Protein AF-A0A3C0Y4D3-F1 (afdb_monomer)

Sequence (134 aa):
PGVSTQKVLEEIEELTNPKIRAGKKALSQDQVQLKQTVLAVLDLVRDESSKDAAVRLVFEPKTSKVGQSELINTLLAHTSLESSSSINLTMVGLDGKPTQKSLRQMLVEWIAFRQTTVQRRSQHRLDKVLDRIH

pLDDT: mean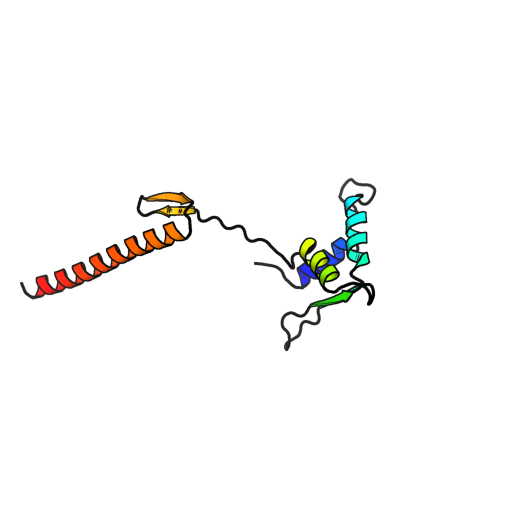 94.49, std 5.42, range [52.16, 98.44]

Mean predicted aligned error: 5.97 Å

Solvent-accessible surface area (backbone atoms only — not comparable to full-atom values): 8168 Å² total; per-residue (Å²): 141,90,76,51,73,67,55,48,51,52,48,49,46,45,44,71,59,64,74,60,52,90,96,51,96,54,68,52,70,66,56,54,51,51,22,50,58,49,54,65,33,42,65,47,78,46,80,68,50,42,95,93,36,82,77,37,78,48,76,40,55,51,45,95,80,55,50,70,68,58,42,49,52,54,46,41,75,74,35,68,84,47,79,88,78,92,83,78,57,64,44,68,48,99,85,72,46,78,40,79,49,54,73,68,56,52,52,55,52,50,49,53,53,48,53,54,51,51,50,53,54,52,47,56,54,49,51,60,51,51,69,69,73,106

Secondary structure (DSSP, 8-state):
----HHHHHHHHHHHHSPPPPTT-SS--HHHHHHHHHHHHHEEEEEE---SS-SS-EEEEESSTTS-HHHHHHHHHHHSTTS-------EEE-TTS-EEE--HHHHHHHHHHHHHHHHHHHHHHHHHHHHHHH-

Foldseek 3Di:
DDDDPVQLVVLLCCLLPPDDDPPDPDDDPVSVVSNCLLLQFWDDKDFPADPVHNGDIDTDTNDPPRDPVSNVVSSCVRGVPDDDDDDFQFDQAVVRDTDGDDPVRVVVRVVVVVVVVVVVVVVVVVVVVVVVVD

Radius of gyration: 28.01 Å; Cα contacts (8 Å, |Δi|>4): 112; chains: 1; bounding box: 67×40×65 Å

Nearest PDB structures (foldseek):
  5eix-assembly2_J  TM=8.311E-01  e=2.767E-06  Klebsiella pneumoniae
  6bq9-assembly1_A-2  TM=7.849E-01  e=2.767E-06  Pseudomonas putida KT2440
  1zvu-assembly1_A-2  TM=8.564E-01  e=9.507E-06  Escherichia coli
  6waa-assembly1_B  TM=8.136E-01  e=6.870E-06  Klebsiella pneumoniae 342
  2xkk-assembly1_A  TM=8.142E-01  e=8.909E-06  Acinetobacter baumannii

Structure (mmCIF, N/CA/C/O backbone):
data_AF-A0A3C0Y4D3-F1
#
_entry.id   AF-A0A3C0Y4D3-F1
#
loop_
_atom_site.group_PDB
_atom_site.id
_atom_site.type_symbol
_atom_site.label_atom_id
_atom_site.label_alt_id
_atom_site.label_comp_id
_atom_site.label_asym_id
_atom_site.label_entity_id
_atom_site.label_seq_id
_atom_site.pdbx_PDB_ins_code
_atom_site.Cartn_x
_atom_site.Cartn_y
_atom_site.Cartn_z
_atom_site.occupancy
_atom_site.B_iso_or_equiv
_atom_site.auth_seq_id
_atom_site.auth_comp_id
_atom_site.auth_asym_id
_atom_site.auth_atom_id
_atom_site.pdbx_PDB_model_num
ATOM 1 N N . PRO A 1 1 ? 5.389 2.681 1.361 1.00 52.16 1 PRO A N 1
ATOM 2 C CA . PRO A 1 1 ? 5.020 1.647 2.358 1.00 52.16 1 PRO A CA 1
ATOM 3 C C . PRO A 1 1 ? 5.570 2.037 3.740 1.00 52.16 1 PRO A C 1
ATOM 5 O O . PRO A 1 1 ? 6.780 2.064 3.925 1.00 52.16 1 PRO A O 1
ATOM 8 N N . GLY A 1 2 ? 4.690 2.478 4.642 1.00 71.62 2 GLY A N 1
ATOM 9 C CA . GLY A 1 2 ? 5.057 3.244 5.843 1.00 71.62 2 GLY A CA 1
ATOM 10 C C . GLY A 1 2 ? 4.110 2.979 7.007 1.00 71.62 2 GLY A C 1
ATOM 11 O O . GLY A 1 2 ? 3.495 3.903 7.532 1.00 71.62 2 GLY A O 1
ATOM 12 N N . VAL A 1 3 ? 3.943 1.706 7.349 1.00 87.50 3 VAL A N 1
ATOM 13 C CA . VAL A 1 3 ? 3.128 1.264 8.482 1.00 87.50 3 VAL A CA 1
ATOM 14 C C . VAL A 1 3 ? 4.068 0.664 9.518 1.00 87.50 3 VAL A C 1
ATOM 16 O O . VAL A 1 3 ? 4.864 -0.212 9.189 1.00 87.50 3 VAL A O 1
ATOM 19 N N . SER A 1 4 ? 4.019 1.183 10.743 1.00 92.31 4 SER A N 1
ATOM 20 C CA . SER A 1 4 ? 4.767 0.676 11.895 1.00 92.31 4 SER A CA 1
ATOM 21 C C . SER A 1 4 ? 3.848 -0.137 12.807 1.00 92.31 4 SER A C 1
ATOM 23 O O . SER A 1 4 ? 2.628 0.018 12.749 1.00 92.31 4 SER A O 1
ATOM 25 N N . THR A 1 5 ? 4.423 -0.966 13.685 1.00 92.62 5 THR A N 1
ATOM 26 C CA . THR A 1 5 ? 3.646 -1.661 14.727 1.00 92.62 5 THR A CA 1
ATOM 27 C C . THR A 1 5 ? 2.890 -0.664 15.595 1.00 92.62 5 THR A C 1
ATOM 29 O O . THR A 1 5 ? 1.690 -0.816 15.791 1.00 92.62 5 THR A O 1
ATOM 32 N N . GLN A 1 6 ? 3.563 0.415 16.002 1.00 93.56 6 GLN A N 1
ATOM 33 C CA . GLN A 1 6 ? 2.966 1.513 16.756 1.00 93.56 6 GLN A CA 1
ATOM 34 C C . GLN A 1 6 ? 1.721 2.087 16.068 1.00 93.56 6 GLN A C 1
ATOM 36 O O . GLN A 1 6 ? 0.693 2.239 16.715 1.00 93.56 6 GLN A O 1
ATOM 41 N N . LYS A 1 7 ? 1.780 2.345 14.757 1.00 94.75 7 LYS A N 1
ATOM 42 C CA . LYS A 1 7 ? 0.635 2.884 14.017 1.00 94.75 7 LYS A CA 1
ATOM 43 C C . LYS A 1 7 ? -0.566 1.934 14.050 1.00 94.75 7 LYS A C 1
ATOM 45 O O . LYS A 1 7 ? -1.686 2.381 14.252 1.00 94.75 7 LYS A O 1
ATOM 50 N N . VAL A 1 8 ? -0.337 0.633 13.873 1.00 95.44 8 VAL A N 1
ATOM 51 C CA . VAL A 1 8 ? -1.415 -0.370 13.932 1.00 95.44 8 VAL A CA 1
ATOM 52 C C . VAL A 1 8 ? -2.030 -0.432 15.334 1.00 95.44 8 VAL A C 1
ATOM 54 O O . VAL A 1 8 ? -3.247 -0.540 15.462 1.00 95.44 8 VAL A O 1
ATOM 57 N N . LEU A 1 9 ? -1.214 -0.336 16.390 1.00 95.38 9 LEU A N 1
ATOM 58 C CA . LEU A 1 9 ? -1.706 -0.292 17.772 1.00 95.38 9 LEU A CA 1
ATOM 59 C C . LEU A 1 9 ? -2.551 0.959 18.039 1.00 95.38 9 LEU A C 1
ATOM 61 O O . LEU A 1 9 ? -3.628 0.839 18.616 1.00 95.38 9 LEU A O 1
ATOM 65 N N . GLU A 1 10 ? -2.091 2.129 17.588 1.00 95.19 10 GLU A N 1
ATOM 66 C CA . GLU A 1 10 ? -2.824 3.397 17.695 1.00 95.19 10 GLU A CA 1
ATOM 67 C C . GLU A 1 10 ? -4.169 3.323 16.954 1.00 95.19 10 GLU A C 1
ATOM 69 O O . GLU A 1 10 ? -5.200 3.692 17.508 1.00 95.19 10 GLU A O 1
ATOM 74 N N . GLU A 1 11 ? -4.193 2.768 15.738 1.00 95.69 11 GLU A N 1
ATOM 75 C CA . GLU A 1 11 ? -5.430 2.559 14.972 1.00 95.69 11 GLU A CA 1
ATOM 76 C C . GLU A 1 11 ? -6.414 1.649 15.725 1.00 95.69 11 GLU A C 1
ATOM 78 O O . GLU A 1 11 ? -7.602 1.955 15.819 1.00 95.69 11 GLU A O 1
ATOM 83 N N . ILE A 1 12 ? -5.939 0.551 16.320 1.00 95.94 12 ILE A N 1
ATOM 84 C CA . ILE A 1 12 ? -6.789 -0.347 17.117 1.00 95.94 12 ILE A CA 1
ATOM 85 C C . ILE A 1 12 ? -7.298 0.340 18.387 1.00 95.94 12 ILE A C 1
ATOM 87 O O . ILE A 1 12 ? -8.463 0.159 18.757 1.00 95.94 12 ILE A O 1
ATOM 91 N N . GLU A 1 13 ? -6.473 1.151 19.047 1.00 94.81 13 GLU A N 1
ATOM 92 C CA . GLU A 1 13 ? -6.901 1.954 20.193 1.00 94.81 13 GLU A CA 1
ATOM 93 C C . GLU A 1 13 ? -8.005 2.941 19.790 1.00 94.81 13 GLU A C 1
ATOM 95 O O . GLU A 1 13 ? -9.033 3.028 20.460 1.00 94.81 13 GLU A O 1
ATOM 100 N N . GLU A 1 14 ? -7.861 3.627 18.656 1.00 95.12 14 GLU A N 1
ATOM 101 C CA . GLU A 1 14 ? -8.882 4.545 18.144 1.00 95.12 14 GLU A CA 1
ATOM 102 C C . GLU A 1 14 ? -10.190 3.836 17.765 1.00 95.12 14 GLU A C 1
ATOM 104 O O . GLU A 1 14 ? -11.275 4.384 17.979 1.00 95.12 14 GLU A O 1
ATOM 109 N N . LEU A 1 15 ? -10.113 2.613 17.234 1.00 95.50 15 LEU A N 1
ATOM 110 C CA . LEU A 1 15 ? -11.286 1.805 16.886 1.00 95.50 15 LEU A CA 1
ATOM 111 C C . LEU A 1 15 ? -12.022 1.283 18.128 1.00 95.50 15 LEU A C 1
ATOM 113 O O . LEU A 1 15 ? -13.254 1.281 18.172 1.00 95.50 15 LEU A O 1
ATOM 117 N N . THR A 1 16 ? -11.285 0.843 19.148 1.00 94.88 16 THR A N 1
ATOM 118 C CA . THR A 1 16 ? -11.852 0.272 20.383 1.00 94.88 16 THR A CA 1
ATOM 119 C C . THR A 1 16 ? -12.287 1.351 21.383 1.00 94.88 16 THR A C 1
ATOM 121 O O . THR A 1 16 ? -13.279 1.179 22.108 1.00 94.88 16 THR A O 1
ATOM 124 N N . ASN A 1 17 ? -11.615 2.503 21.376 1.00 94.94 17 ASN A N 1
ATOM 125 C CA . ASN A 1 17 ? -11.890 3.665 22.215 1.00 94.94 17 ASN A CA 1
ATOM 126 C C . ASN A 1 17 ? -12.006 4.969 21.390 1.00 94.94 17 ASN A C 1
ATOM 128 O O . ASN A 1 17 ? -11.190 5.887 21.531 1.00 94.94 17 ASN A O 1
ATOM 132 N N . PRO A 1 18 ? -13.039 5.094 20.534 1.00 94.62 18 PRO A N 1
ATOM 133 C CA . PRO A 1 18 ? -13.196 6.251 19.666 1.00 94.62 18 PRO A CA 1
ATOM 134 C C . PRO A 1 18 ? -13.498 7.515 20.471 1.00 94.62 18 PRO A C 1
ATOM 136 O O . PRO A 1 18 ? -14.314 7.518 21.395 1.00 94.62 18 PRO A O 1
ATOM 139 N N . LYS A 1 19 ? -12.879 8.628 20.070 1.00 92.56 19 LYS A N 1
ATOM 140 C CA . LYS A 1 19 ? -13.120 9.953 20.657 1.00 92.56 19 LYS A CA 1
ATOM 141 C C . LYS A 1 19 ? -14.288 10.654 19.962 1.00 92.56 19 LYS A C 1
ATOM 143 O O . LYS A 1 19 ? -14.516 10.493 18.758 1.00 92.56 19 LYS A O 1
ATOM 148 N N . ILE A 1 20 ? -15.022 11.475 20.715 1.00 91.88 20 ILE A N 1
ATOM 149 C CA . ILE A 1 20 ? -16.069 12.338 20.155 1.00 91.88 20 ILE A CA 1
ATOM 150 C C . ILE A 1 20 ? -15.403 13.364 19.233 1.00 91.88 20 ILE A C 1
ATOM 152 O O . ILE A 1 20 ? -14.492 14.084 19.641 1.00 91.88 20 ILE A O 1
ATOM 156 N N . ARG A 1 21 ? -15.854 13.426 17.976 1.00 88.94 21 ARG A N 1
ATOM 157 C CA . ARG A 1 21 ? -15.332 14.386 16.994 1.00 88.94 21 ARG A CA 1
ATOM 158 C C . ARG A 1 21 ? -15.630 15.824 17.429 1.00 88.94 21 ARG A C 1
ATOM 160 O O . ARG A 1 21 ? -16.679 16.096 18.016 1.00 88.94 21 ARG A O 1
ATOM 167 N N . ALA A 1 22 ? -14.734 16.750 17.088 1.00 87.62 22 ALA A N 1
ATOM 168 C CA . ALA A 1 22 ? -14.887 18.167 17.410 1.00 87.62 22 ALA A CA 1
ATOM 169 C C . ALA A 1 22 ? -16.264 18.704 16.966 1.00 87.62 22 ALA A C 1
ATOM 171 O O . ALA A 1 22 ? -16.705 18.472 15.839 1.00 87.62 22 ALA A O 1
ATOM 172 N N . GLY A 1 23 ? -16.961 19.395 17.872 1.00 88.44 23 GLY A N 1
ATOM 173 C CA . GLY A 1 23 ? -18.289 19.966 17.616 1.00 88.44 23 GLY A CA 1
ATOM 174 C C . GLY A 1 23 ? -19.469 18.987 17.715 1.00 88.44 23 GLY A C 1
ATOM 175 O O . GLY A 1 23 ? -20.604 19.384 17.451 1.00 88.44 23 GLY A O 1
ATOM 176 N N . LYS A 1 24 ? -19.251 17.723 18.102 1.00 92.06 24 LYS A N 1
ATOM 177 C CA . LYS A 1 24 ? -20.326 16.754 18.385 1.00 92.06 24 LYS A CA 1
ATOM 178 C C . LYS A 1 24 ? -20.492 16.539 19.892 1.00 92.06 24 LYS A C 1
ATOM 180 O O . LYS A 1 24 ? -19.552 16.703 20.659 1.00 92.06 24 LYS A O 1
ATOM 185 N N . LYS A 1 25 ? -21.710 16.174 20.313 1.00 90.00 25 LYS A N 1
ATOM 186 C CA . LYS A 1 25 ? -22.046 15.869 21.720 1.00 90.00 25 LYS A CA 1
ATOM 187 C C . LYS A 1 25 ? -21.913 14.382 22.073 1.00 90.00 25 LYS A C 1
ATOM 189 O O . LYS A 1 25 ? -21.930 14.038 23.246 1.00 90.00 25 LYS A O 1
ATOM 194 N N . ALA A 1 26 ? -21.822 13.515 21.067 1.00 93.38 26 ALA A N 1
ATOM 195 C CA . ALA A 1 26 ? -21.755 12.065 21.213 1.00 93.38 26 ALA A CA 1
ATOM 196 C C . ALA A 1 26 ? -20.981 11.448 20.039 1.00 93.38 26 ALA A C 1
ATOM 198 O O . ALA A 1 26 ? -20.742 12.118 19.027 1.00 93.38 26 ALA A O 1
ATOM 199 N N . LEU A 1 27 ? -20.612 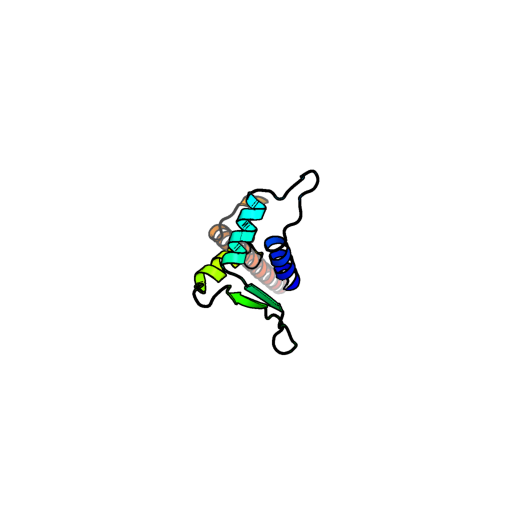10.174 20.180 1.00 92.62 27 LEU A N 1
ATOM 200 C CA . LEU A 1 27 ? -20.055 9.373 19.090 1.00 92.62 27 LEU A CA 1
ATOM 201 C C . LEU A 1 27 ? -21.054 9.273 17.936 1.00 92.62 27 LEU A C 1
ATOM 203 O O . LEU A 1 27 ? -22.265 9.205 18.162 1.00 92.62 27 LEU A O 1
ATOM 207 N N . SER A 1 28 ? -20.555 9.265 16.698 1.00 94.56 28 SER A N 1
ATOM 208 C CA . SER A 1 28 ? -21.419 8.973 15.554 1.00 94.56 28 SER A CA 1
ATOM 209 C C . SER A 1 28 ? -21.885 7.518 15.595 1.00 94.56 28 SER A C 1
ATOM 211 O O . SER A 1 28 ? -21.216 6.653 16.164 1.00 94.56 28 SER A O 1
ATOM 213 N N . GLN A 1 29 ? -23.017 7.238 14.951 1.00 94.69 29 GLN A N 1
ATOM 214 C CA . GLN A 1 29 ? -23.506 5.870 14.792 1.00 94.69 29 GLN A CA 1
ATOM 215 C C . GLN A 1 29 ? -22.441 4.971 14.146 1.00 94.69 29 GLN A C 1
ATOM 217 O O . GLN A 1 29 ? -22.209 3.869 14.631 1.00 94.69 29 GLN A O 1
ATOM 222 N N . ASP A 1 30 ? -21.718 5.482 13.146 1.00 93.94 30 ASP A N 1
ATOM 223 C CA . ASP A 1 30 ? -20.624 4.755 12.493 1.00 93.94 30 ASP A CA 1
ATOM 224 C C . ASP A 1 30 ? -19.479 4.415 13.457 1.00 93.94 30 ASP A C 1
ATOM 226 O O . ASP A 1 30 ? -18.961 3.305 13.422 1.00 93.94 30 ASP A O 1
ATOM 230 N N . GLN A 1 31 ? -19.094 5.339 14.351 1.00 95.12 31 GLN A N 1
ATOM 231 C CA . GLN A 1 31 ? -18.056 5.077 15.358 1.00 95.12 31 GLN A CA 1
ATOM 232 C C . GLN A 1 31 ? -18.493 3.980 16.334 1.00 95.12 31 GLN A C 1
ATOM 234 O O . GLN A 1 31 ? -17.691 3.123 16.697 1.00 95.12 31 GLN A O 1
ATOM 239 N N . VAL A 1 32 ? -19.761 3.999 16.754 1.00 96.12 32 VAL A N 1
ATOM 240 C CA . VAL A 1 32 ? -20.321 2.974 17.646 1.00 96.12 32 VAL A CA 1
ATOM 241 C C . VAL A 1 32 ? -20.372 1.620 16.944 1.00 96.12 32 VAL A C 1
ATOM 243 O O . VAL A 1 32 ? -19.937 0.625 17.521 1.00 96.12 32 VAL A O 1
ATOM 246 N N . GLN A 1 33 ? -20.845 1.587 15.697 1.00 96.06 33 GLN A N 1
ATOM 247 C CA . GLN A 1 33 ? -20.935 0.364 14.909 1.00 96.06 33 GLN A CA 1
ATOM 248 C C . GLN A 1 33 ? -19.553 -0.240 14.660 1.00 96.06 33 GLN A C 1
ATOM 250 O O . GLN A 1 33 ? -19.360 -1.434 14.864 1.00 96.06 33 GLN A O 1
ATOM 255 N N . LEU A 1 34 ? -18.576 0.580 14.270 1.00 95.56 34 LEU A N 1
ATOM 256 C CA . LEU A 1 34 ? -17.218 0.124 13.993 1.00 95.56 34 LEU A CA 1
ATOM 257 C C . LEU A 1 34 ? -16.534 -0.420 15.252 1.00 95.56 34 LEU A C 1
ATOM 259 O O . LEU A 1 34 ? -15.944 -1.498 15.215 1.00 95.56 34 LEU A O 1
ATOM 263 N N . LYS A 1 35 ? -16.697 0.269 16.388 1.00 96.56 35 LYS A N 1
ATOM 264 C CA . LYS A 1 35 ? -16.247 -0.228 17.692 1.00 96.56 35 LYS A CA 1
ATOM 265 C C . LYS A 1 35 ? -16.847 -1.598 18.008 1.00 96.56 35 LYS A C 1
ATOM 267 O O . LYS A 1 35 ? -16.127 -2.493 18.444 1.00 96.56 35 LYS A O 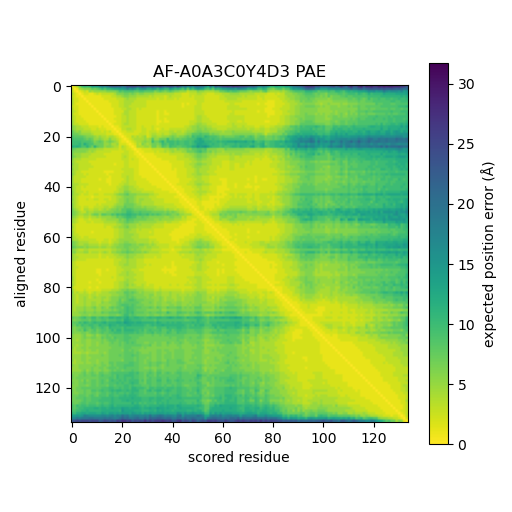1
ATOM 272 N N . GLN A 1 36 ? -18.155 -1.767 17.810 1.00 96.69 36 GLN A N 1
ATOM 273 C CA . GLN A 1 36 ? -18.835 -3.042 18.052 1.00 96.69 36 GLN A CA 1
ATOM 274 C C . GLN A 1 36 ? -18.314 -4.148 17.133 1.00 96.69 36 GLN A C 1
ATOM 276 O O . GLN A 1 36 ? -18.046 -5.241 17.620 1.00 96.69 36 GLN A O 1
ATOM 281 N N . THR A 1 37 ? -18.118 -3.861 15.843 1.00 96.44 37 THR A N 1
ATOM 282 C CA . THR A 1 37 ? -17.562 -4.816 14.875 1.00 96.44 37 THR A CA 1
ATOM 283 C C . THR A 1 37 ? -16.172 -5.296 15.295 1.00 96.44 37 THR A C 1
ATOM 285 O O . THR A 1 37 ? -15.922 -6.497 15.317 1.00 96.44 37 THR A O 1
ATOM 288 N N . VAL A 1 38 ? -15.279 -4.384 15.691 1.00 96.44 38 VAL A N 1
ATOM 289 C CA . VAL A 1 38 ? -13.916 -4.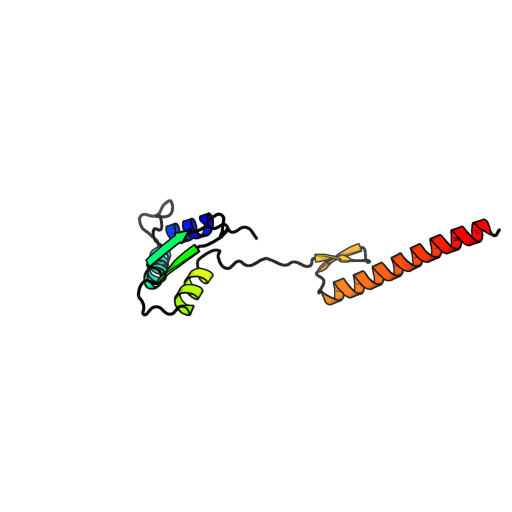749 16.116 1.00 96.44 38 VAL A CA 1
ATOM 290 C C . VAL A 1 38 ? -13.936 -5.539 17.428 1.00 96.44 38 VAL A C 1
ATOM 292 O O . VAL A 1 38 ? -13.315 -6.596 17.516 1.00 96.44 38 VAL A O 1
ATOM 295 N N . LEU A 1 39 ? -14.693 -5.088 18.434 1.00 96.38 39 LEU A N 1
ATOM 296 C CA . LEU A 1 39 ? -14.778 -5.764 19.737 1.00 96.38 39 LEU A CA 1
ATOM 297 C C . LEU A 1 39 ? -15.533 -7.102 19.699 1.00 96.38 39 LEU A C 1
ATOM 299 O O . LEU A 1 39 ? -15.424 -7.887 20.642 1.00 96.38 39 LEU A O 1
ATOM 303 N N . ALA A 1 40 ? -16.302 -7.373 18.641 1.00 96.69 40 ALA A N 1
ATOM 304 C CA . ALA A 1 40 ? -16.933 -8.672 18.434 1.00 96.69 40 ALA A CA 1
ATOM 305 C C . ALA A 1 40 ? -15.903 -9.767 18.115 1.00 96.69 40 ALA A C 1
ATOM 307 O O . ALA A 1 40 ? -16.119 -10.925 18.472 1.00 96.69 40 ALA A O 1
ATOM 308 N N . VAL A 1 41 ? -14.781 -9.400 17.483 1.00 97.12 41 VAL A N 1
ATOM 309 C CA . VAL A 1 41 ? -13.775 -10.356 16.998 1.00 97.12 41 VAL A CA 1
ATOM 310 C C . VAL A 1 41 ? -12.445 -10.280 17.744 1.00 97.12 41 VAL A C 1
ATOM 312 O O . VAL A 1 41 ? -11.776 -11.303 17.855 1.00 97.12 41 VAL A O 1
ATOM 315 N N . LEU A 1 42 ? -12.070 -9.119 18.288 1.00 97.19 42 LEU A N 1
ATOM 316 C CA . LEU A 1 42 ? -10.772 -8.865 18.921 1.00 97.19 42 LEU A CA 1
ATOM 317 C C . LEU A 1 42 ? -10.929 -8.607 20.428 1.00 97.19 42 LEU A C 1
ATOM 319 O O . LEU A 1 42 ? -11.753 -7.786 20.833 1.00 97.19 42 LEU A O 1
ATOM 323 N N . ASP A 1 43 ? -10.117 -9.278 21.248 1.00 96.31 43 ASP A N 1
ATOM 324 C CA . ASP A 1 43 ? -10.022 -9.014 22.692 1.00 96.31 43 ASP A CA 1
ATOM 325 C C . ASP A 1 43 ? -8.837 -8.113 23.033 1.00 96.31 43 ASP A C 1
ATOM 327 O O . ASP A 1 43 ? -8.990 -7.099 23.713 1.00 96.31 43 ASP A O 1
ATOM 331 N N . LEU A 1 44 ? -7.651 -8.484 22.546 1.00 94.88 44 LEU A N 1
ATOM 332 C CA . LEU A 1 44 ? -6.394 -7.858 22.931 1.00 94.88 44 LEU A CA 1
ATOM 333 C C . LEU A 1 44 ? -5.404 -7.854 21.767 1.00 94.88 44 LEU A C 1
ATOM 335 O O . LEU A 1 44 ? -5.350 -8.784 20.962 1.00 94.88 44 LEU A O 1
ATOM 339 N N . VAL A 1 45 ? -4.585 -6.807 21.714 1.00 95.81 45 VAL A N 1
ATOM 340 C CA . VAL A 1 45 ? -3.417 -6.709 20.840 1.00 95.81 45 VAL A CA 1
ATOM 341 C C . VAL A 1 45 ? -2.171 -6.442 21.683 1.00 95.81 45 VAL A C 1
ATOM 343 O O . VAL A 1 45 ? -2.218 -5.667 22.639 1.00 95.81 45 VAL A O 1
ATOM 346 N N . ARG A 1 46 ? -1.054 -7.090 21.345 1.00 95.44 46 ARG A N 1
ATOM 347 C CA . ARG A 1 46 ? 0.251 -6.884 21.987 1.00 95.44 46 ARG A CA 1
ATOM 348 C C . ARG A 1 46 ? 1.362 -6.799 20.953 1.00 95.44 46 ARG A C 1
ATOM 350 O O . ARG A 1 46 ? 1.351 -7.534 19.969 1.00 95.44 46 ARG A O 1
ATOM 357 N N . ASP A 1 47 ? 2.342 -5.944 21.218 1.00 95.94 47 ASP A N 1
ATOM 358 C CA . ASP A 1 47 ? 3.615 -5.937 20.502 1.00 95.94 47 ASP A CA 1
ATOM 359 C C . ASP A 1 47 ? 4.645 -6.746 21.298 1.00 95.94 47 ASP A C 1
ATOM 361 O O . ASP A 1 47 ? 5.052 -6.364 22.393 1.00 95.94 47 ASP A O 1
ATOM 365 N N . GLU A 1 48 ? 5.021 -7.900 20.754 1.00 96.06 48 GLU A N 1
ATOM 366 C CA . GLU A 1 48 ? 6.041 -8.812 21.278 1.00 96.06 48 GLU A CA 1
ATOM 367 C C . GLU A 1 48 ? 7.346 -8.712 20.462 1.00 96.06 48 GLU A C 1
ATOM 369 O O . GLU A 1 48 ? 8.131 -9.666 20.399 1.00 96.06 48 GLU A O 1
ATOM 374 N N . SER A 1 49 ? 7.577 -7.579 19.786 1.00 94.06 49 SER A N 1
ATOM 375 C CA . SER A 1 49 ? 8.808 -7.343 19.029 1.00 94.06 49 SER A CA 1
ATOM 376 C C . SER A 1 49 ? 10.032 -7.350 19.947 1.00 94.06 49 SER A C 1
ATOM 378 O O . SER A 1 49 ? 10.034 -6.822 21.059 1.00 94.06 49 SER A O 1
ATOM 380 N N . SER A 1 50 ? 11.105 -7.973 19.476 1.00 94.25 50 SER A N 1
ATOM 381 C CA . SER A 1 50 ? 12.343 -8.194 20.221 1.00 94.25 50 SER A CA 1
ATOM 382 C C . SER A 1 50 ? 13.548 -8.204 19.276 1.00 94.25 50 SER A C 1
ATOM 384 O O . SER A 1 50 ? 13.413 -8.014 18.068 1.00 94.25 50 SER A O 1
ATOM 386 N N . LYS A 1 51 ? 14.752 -8.449 19.810 1.00 93.25 51 LYS A N 1
ATOM 387 C CA . LYS A 1 51 ? 15.957 -8.622 18.978 1.00 93.25 51 LYS A CA 1
ATOM 388 C C . LYS A 1 51 ? 15.858 -9.843 18.057 1.00 93.25 51 LYS A C 1
ATOM 390 O O . LYS A 1 51 ? 16.352 -9.782 16.937 1.00 93.25 51 LYS A O 1
ATOM 395 N N . ASP A 1 52 ? 15.205 -10.907 18.520 1.00 94.06 52 ASP A N 1
ATOM 396 C CA . ASP A 1 52 ? 15.040 -12.156 17.767 1.00 94.06 52 ASP A CA 1
ATOM 397 C C . ASP A 1 52 ? 13.865 -12.086 16.777 1.00 94.06 52 ASP A C 1
ATOM 399 O O . ASP A 1 52 ? 13.830 -12.818 15.790 1.00 94.06 52 ASP A O 1
ATOM 403 N N . ALA A 1 53 ? 12.910 -11.180 17.017 1.00 90.94 53 ALA A N 1
ATOM 404 C CA . ALA A 1 53 ? 11.762 -10.937 16.151 1.00 90.94 53 ALA A CA 1
ATOM 405 C C . ALA A 1 53 ? 11.512 -9.430 16.004 1.00 90.94 53 ALA A C 1
ATOM 407 O O . ALA A 1 53 ? 10.792 -8.837 16.802 1.00 90.94 53 ALA A O 1
ATOM 408 N N . ALA A 1 54 ? 12.089 -8.817 14.967 1.00 91.81 54 ALA A N 1
ATOM 409 C CA . ALA A 1 54 ? 12.057 -7.364 14.773 1.00 91.81 54 ALA A CA 1
ATOM 410 C C . ALA A 1 54 ? 10.640 -6.763 14.675 1.00 91.81 54 ALA A C 1
ATOM 412 O O . ALA A 1 54 ? 10.456 -5.596 15.008 1.00 91.81 54 ALA A O 1
ATOM 413 N N . VAL A 1 55 ? 9.655 -7.544 14.217 1.00 93.81 55 VAL A N 1
ATOM 414 C CA . VAL A 1 55 ? 8.233 -7.177 14.180 1.00 93.81 55 VAL A CA 1
ATOM 415 C C . VAL A 1 55 ? 7.405 -8.394 14.581 1.00 93.81 55 VAL A C 1
ATOM 417 O O . VAL A 1 55 ? 7.431 -9.410 13.883 1.00 93.81 55 VAL A O 1
ATOM 420 N N . ARG A 1 56 ? 6.659 -8.301 15.687 1.00 95.25 56 ARG A N 1
ATOM 421 C CA . ARG A 1 56 ? 5.762 -9.365 16.159 1.00 95.25 56 ARG A CA 1
ATOM 422 C C . ARG A 1 56 ? 4.545 -8.785 16.877 1.00 95.25 56 ARG A C 1
ATOM 424 O O . ARG A 1 56 ? 4.595 -8.500 18.065 1.00 95.25 56 ARG A O 1
ATOM 431 N N . LEU A 1 57 ? 3.433 -8.672 16.158 1.00 95.25 57 LEU A N 1
ATOM 432 C CA . LEU A 1 57 ? 2.136 -8.335 16.742 1.00 95.25 57 LEU A CA 1
ATOM 433 C C . LEU A 1 57 ? 1.347 -9.613 17.036 1.00 95.25 57 LEU A C 1
ATOM 435 O O . LEU A 1 57 ? 1.236 -10.489 16.178 1.00 95.25 57 LEU A O 1
ATOM 439 N N . VAL A 1 58 ? 0.790 -9.704 18.239 1.00 96.19 58 VAL A N 1
ATOM 440 C CA . VAL A 1 58 ? -0.088 -10.795 18.667 1.00 96.19 58 VAL A CA 1
ATOM 441 C C . VAL A 1 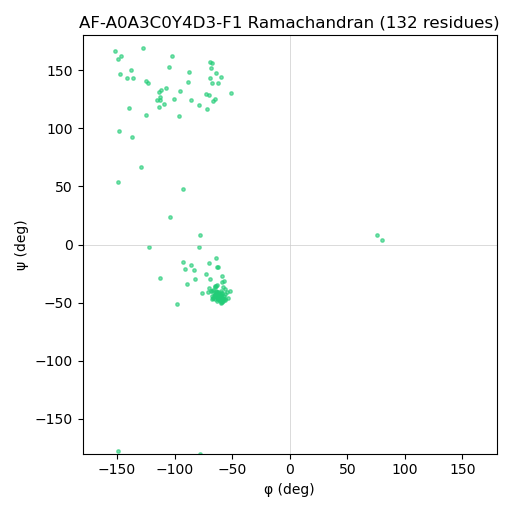58 ? -1.493 -10.249 18.865 1.00 96.19 58 VAL A C 1
ATOM 443 O O . VAL A 1 58 ? -1.689 -9.283 19.599 1.00 96.19 58 VAL A O 1
ATOM 446 N N . PHE A 1 59 ? -2.460 -10.889 18.213 1.00 96.44 59 PHE A N 1
ATOM 447 C CA . PHE A 1 59 ? -3.879 -10.562 18.295 1.00 96.44 59 PHE A CA 1
ATOM 448 C C . PHE A 1 59 ? -4.622 -11.732 18.928 1.00 96.44 59 PHE A C 1
ATOM 450 O O . PHE A 1 59 ? -4.538 -12.859 18.437 1.00 96.44 59 PHE A O 1
ATOM 457 N N . GLU A 1 60 ? -5.355 -11.465 20.002 1.00 96.38 60 GLU A N 1
ATOM 458 C CA . GLU A 1 60 ? -6.173 -12.462 20.684 1.00 96.38 60 GLU A CA 1
ATOM 459 C C . GLU A 1 60 ? -7.639 -12.305 20.273 1.00 96.38 60 GLU A C 1
ATOM 461 O O . GLU A 1 60 ? -8.196 -11.207 20.393 1.00 96.38 60 GLU A O 1
ATOM 466 N N . PRO A 1 61 ? -8.282 -13.371 19.767 1.00 97.50 61 PRO A N 1
ATOM 467 C CA . PRO A 1 61 ? -9.681 -13.310 19.382 1.00 97.50 61 PRO A CA 1
ATOM 468 C C . PRO A 1 61 ? -10.583 -13.159 20.608 1.00 97.50 61 PRO A C 1
ATOM 470 O O . PRO A 1 61 ? -10.278 -13.672 21.684 1.00 97.50 61 PRO A O 1
ATOM 473 N N . LYS A 1 62 ? -11.754 -12.539 20.421 1.00 96.50 62 LYS A N 1
ATOM 474 C CA . LYS A 1 62 ? -12.717 -12.312 21.509 1.00 96.50 62 LYS A CA 1
ATOM 475 C C . LYS A 1 62 ? -13.163 -13.596 22.201 1.00 96.50 62 LYS A C 1
ATOM 477 O O . LYS A 1 62 ? -13.402 -13.617 23.406 1.00 96.50 62 LYS A O 1
ATOM 482 N N . THR A 1 63 ? -13.310 -14.668 21.427 1.00 95.88 63 THR A N 1
ATOM 483 C CA . THR A 1 63 ? -13.610 -16.012 21.926 1.00 95.88 63 THR A CA 1
ATOM 484 C C . THR A 1 63 ? -12.927 -17.052 21.044 1.00 95.88 63 THR A C 1
ATOM 486 O O . THR A 1 63 ? -12.621 -16.782 19.884 1.00 95.88 63 THR A O 1
ATOM 489 N N . SER A 1 64 ? -12.781 -18.283 21.538 1.00 94.50 64 SER A N 1
ATOM 490 C CA . SER A 1 64 ? -12.268 -19.413 20.745 1.00 94.50 64 SER A CA 1
ATOM 491 C C . SER A 1 64 ? -13.156 -19.808 19.557 1.00 94.50 64 SER A C 1
ATOM 493 O O . SER A 1 64 ? -12.732 -20.603 18.722 1.00 94.50 64 SER A O 1
ATOM 495 N N . LYS A 1 65 ? -14.389 -19.284 19.481 1.00 95.31 65 LYS A N 1
ATOM 496 C CA . LYS A 1 65 ? -15.322 -19.528 18.373 1.00 95.31 65 LYS A CA 1
ATOM 497 C C . LYS A 1 65 ? -15.117 -18.576 17.196 1.00 95.31 65 LYS A C 1
ATOM 499 O O . LYS A 1 65 ? -15.620 -18.873 16.117 1.00 95.31 65 LYS A O 1
ATOM 504 N N . VAL A 1 66 ? -14.430 -17.448 17.400 1.00 96.12 66 VAL A N 1
ATOM 505 C CA . VAL A 1 66 ? -14.142 -16.494 16.321 1.00 96.12 66 VAL A CA 1
ATOM 506 C C . VAL A 1 66 ? -13.194 -17.167 15.336 1.00 96.12 66 VAL A C 1
ATOM 508 O O . VAL A 1 66 ? -12.120 -17.639 15.712 1.00 96.12 66 VAL A O 1
ATOM 511 N N . GLY A 1 67 ? -13.601 -17.232 14.070 1.00 96.12 67 GLY A N 1
ATOM 512 C CA . GLY A 1 67 ? -12.781 -17.836 13.030 1.00 96.12 67 GLY A CA 1
ATOM 513 C C . GLY A 1 67 ? -11.547 -16.985 12.737 1.00 96.12 67 GLY A C 1
ATOM 514 O O . GLY A 1 67 ? -11.623 -15.759 12.685 1.00 96.12 67 GLY A O 1
ATOM 515 N N . GLN A 1 68 ? -10.407 -17.623 12.463 1.00 95.00 68 GLN A N 1
ATOM 516 C CA . GLN A 1 68 ? -9.177 -16.903 12.113 1.00 95.00 68 GLN A CA 1
ATOM 517 C C . GLN A 1 68 ? -9.379 -15.966 10.909 1.00 95.00 68 GLN A C 1
ATOM 519 O O . GLN A 1 68 ? -8.929 -14.823 10.931 1.00 95.00 68 GLN A O 1
ATOM 524 N N . SER A 1 69 ? -10.088 -16.423 9.872 1.00 96.06 69 SER A N 1
ATOM 525 C CA . SER A 1 69 ? -10.380 -15.615 8.682 1.00 96.06 69 SER A CA 1
ATOM 526 C C . SER A 1 69 ? -11.251 -14.397 8.992 1.00 96.06 69 SER A C 1
ATOM 528 O O . SER A 1 69 ? -11.055 -13.345 8.397 1.00 96.06 69 SER A O 1
ATOM 530 N N . GLU A 1 70 ? -12.190 -14.518 9.930 1.00 96.12 70 GLU A N 1
ATOM 531 C CA . GLU A 1 70 ? -13.061 -13.416 10.350 1.00 96.12 70 GLU A CA 1
ATOM 532 C C . GLU A 1 70 ? -12.259 -12.319 11.064 1.00 96.12 70 GLU A C 1
ATOM 534 O O . GLU A 1 70 ? -12.379 -11.138 10.726 1.00 96.12 70 GLU A O 1
ATOM 539 N N . LEU A 1 71 ? -11.376 -12.720 11.986 1.00 96.62 71 LEU A N 1
ATOM 540 C CA . LEU A 1 71 ? -10.457 -11.807 12.662 1.00 96.62 71 LEU A CA 1
ATOM 541 C C . LEU A 1 71 ? -9.536 -11.102 11.655 1.00 96.62 71 LEU A C 1
ATOM 543 O O . LEU A 1 71 ? -9.444 -9.877 11.668 1.00 96.62 71 LEU A O 1
ATOM 547 N N . ILE A 1 72 ? -8.897 -11.860 10.756 1.00 96.69 72 ILE A N 1
ATOM 548 C CA . ILE A 1 72 ? -7.987 -11.304 9.743 1.00 96.69 72 ILE A CA 1
ATOM 549 C C . ILE A 1 72 ? -8.725 -10.306 8.850 1.00 96.69 72 ILE A C 1
ATOM 551 O O . ILE A 1 72 ? -8.266 -9.178 8.708 1.00 96.69 72 ILE A O 1
ATOM 555 N N . ASN A 1 73 ? -9.882 -10.672 8.295 1.00 97.06 73 ASN A N 1
ATOM 556 C CA . ASN A 1 73 ? -10.629 -9.791 7.396 1.00 97.06 73 ASN A CA 1
ATOM 557 C C . ASN A 1 73 ? -11.033 -8.482 8.082 1.00 97.06 73 ASN A C 1
ATOM 559 O O . ASN A 1 73 ? -10.928 -7.417 7.479 1.00 97.06 73 ASN A O 1
ATOM 563 N N . THR A 1 74 ? -11.447 -8.548 9.349 1.00 96.75 74 THR A N 1
ATOM 564 C CA . THR A 1 74 ? -11.811 -7.353 10.121 1.00 96.75 74 THR A CA 1
ATOM 565 C C . THR A 1 74 ? -10.600 -6.447 10.350 1.00 96.75 74 THR A C 1
ATOM 567 O O . THR A 1 74 ? -10.698 -5.232 10.182 1.00 96.75 74 THR A O 1
ATOM 570 N N . LEU A 1 75 ? -9.448 -7.030 10.697 1.00 96.38 75 LEU A N 1
ATOM 571 C CA . LEU A 1 75 ? -8.206 -6.285 10.903 1.00 96.38 75 LEU A CA 1
ATOM 572 C C . LEU A 1 75 ? -7.708 -5.641 9.602 1.00 96.38 75 LEU A C 1
ATOM 574 O O . LEU A 1 75 ? -7.395 -4.453 9.604 1.00 96.38 75 LEU A O 1
ATOM 578 N N . LEU A 1 76 ? -7.667 -6.379 8.490 1.00 96.19 76 LEU A N 1
ATOM 579 C CA . LEU A 1 76 ? -7.209 -5.850 7.199 1.00 96.19 76 LEU A CA 1
ATOM 580 C C . LEU A 1 76 ? -8.140 -4.752 6.661 1.00 96.19 76 LEU A C 1
ATOM 582 O O . LEU A 1 76 ? -7.665 -3.770 6.105 1.00 96.19 76 LEU A O 1
ATOM 586 N N . ALA A 1 77 ? -9.455 -4.872 6.875 1.00 95.62 77 ALA A N 1
ATOM 587 C CA . ALA A 1 77 ? -10.426 -3.891 6.390 1.00 95.62 77 ALA A CA 1
ATOM 588 C C . ALA A 1 77 ? -10.409 -2.557 7.158 1.00 95.62 77 ALA A C 1
ATOM 590 O O . ALA A 1 77 ? -10.848 -1.534 6.625 1.00 95.62 77 ALA A O 1
ATOM 591 N N . HIS A 1 78 ? -9.962 -2.559 8.417 1.00 95.06 78 HIS A N 1
ATOM 592 C CA . HIS A 1 78 ? -10.089 -1.403 9.312 1.00 95.06 78 HIS A CA 1
ATOM 593 C C . HIS A 1 78 ? -8.765 -0.878 9.870 1.00 95.06 78 HIS A C 1
ATOM 595 O O . HIS A 1 78 ? -8.770 0.136 10.561 1.00 95.06 78 HIS A O 1
ATOM 601 N N . THR A 1 79 ? -7.640 -1.515 9.552 1.00 95.38 79 THR A N 1
ATOM 602 C CA . THR A 1 79 ? -6.301 -1.060 9.949 1.00 95.38 79 THR A CA 1
ATOM 603 C C . THR A 1 79 ? -5.388 -0.969 8.735 1.00 95.38 79 THR A C 1
ATOM 605 O O . THR A 1 79 ? -5.685 -1.480 7.659 1.00 95.38 79 THR A O 1
ATOM 608 N N . SER A 1 80 ? -4.228 -0.354 8.918 1.00 94.81 80 SER A N 1
ATOM 609 C CA . SER A 1 80 ? -3.208 -0.224 7.881 1.00 94.81 80 SER A CA 1
ATOM 610 C C . SER A 1 80 ? -2.374 -1.492 7.641 1.00 94.81 80 SER A C 1
ATOM 612 O O . SER A 1 80 ? -1.419 -1.451 6.861 1.00 94.81 80 SER A O 1
ATOM 614 N N . LEU A 1 81 ? -2.737 -2.628 8.256 1.00 94.44 81 LEU A N 1
ATOM 615 C CA . LEU A 1 81 ? -2.147 -3.938 7.951 1.00 94.44 81 LEU A CA 1
ATOM 616 C C . LEU A 1 81 ? -2.291 -4.306 6.466 1.00 94.44 81 LEU A C 1
ATOM 618 O O . LEU A 1 81 ? -1.396 -4.939 5.907 1.00 94.44 81 LEU A O 1
ATOM 622 N N . GLU A 1 82 ? -3.367 -3.858 5.816 1.00 93.75 82 GLU A N 1
ATOM 623 C CA . GLU A 1 82 ? -3.482 -3.834 4.361 1.00 93.75 82 GLU A CA 1
ATOM 624 C C . GLU A 1 82 ? -3.480 -2.382 3.871 1.00 93.75 82 GLU A C 1
ATOM 626 O O . GLU A 1 82 ? -4.163 -1.511 4.406 1.00 93.75 82 GLU A O 1
ATOM 631 N N . SER A 1 83 ? -2.679 -2.087 2.846 1.00 91.12 83 SER A N 1
ATOM 632 C CA . SER A 1 83 ? -2.649 -0.752 2.252 1.00 91.12 83 SER A CA 1
ATOM 633 C C . SER A 1 83 ? -2.513 -0.823 0.741 1.00 91.12 83 SER A C 1
ATOM 635 O O . SER A 1 83 ? -1.811 -1.668 0.186 1.00 91.12 83 SER A O 1
ATOM 637 N N . SER A 1 84 ? -3.188 0.100 0.062 1.00 90.06 84 SER A N 1
ATOM 638 C CA . SER A 1 84 ? -3.090 0.248 -1.385 1.00 90.06 84 SER A CA 1
ATOM 639 C C . SER A 1 84 ? -1.949 1.191 -1.750 1.00 90.06 84 SER A C 1
ATOM 641 O O . SER A 1 84 ? -1.754 2.232 -1.122 1.00 90.06 84 SER A O 1
ATOM 643 N N . SER A 1 85 ? -1.212 0.856 -2.805 1.00 91.31 85 SER A N 1
ATOM 644 C CA . SER A 1 85 ? -0.244 1.760 -3.428 1.00 91.31 85 SER A CA 1
ATOM 645 C C . SER A 1 85 ? -0.776 2.197 -4.785 1.00 91.31 85 SER A C 1
ATOM 647 O O . SER A 1 85 ? -1.034 1.360 -5.647 1.00 91.31 85 SER A O 1
ATOM 649 N N . SER A 1 86 ? -0.952 3.505 -4.977 1.00 92.25 86 SER A N 1
ATOM 650 C CA . SER A 1 86 ? -1.385 4.044 -6.267 1.00 92.25 86 SER A CA 1
ATOM 651 C C . SER A 1 86 ? -0.267 3.900 -7.297 1.00 92.25 86 SER A C 1
ATOM 653 O O . SER A 1 86 ? 0.871 4.300 -7.047 1.00 92.25 86 SER A O 1
ATOM 655 N N . ILE A 1 87 ? -0.593 3.331 -8.457 1.00 93.75 87 ILE A N 1
ATOM 656 C CA . ILE A 1 87 ? 0.338 3.150 -9.570 1.00 93.75 87 ILE A CA 1
ATOM 657 C C . ILE A 1 87 ? -0.134 4.022 -10.730 1.00 93.75 87 ILE A C 1
ATOM 659 O O . ILE A 1 87 ? -1.211 3.809 -11.283 1.00 93.75 87 ILE A O 1
ATOM 663 N N . ASN A 1 88 ? 0.700 4.983 -11.131 1.00 94.94 88 ASN A N 1
ATOM 664 C CA . ASN A 1 88 ? 0.493 5.784 -12.333 1.00 94.94 88 ASN A CA 1
ATOM 665 C C . ASN A 1 88 ? 1.724 5.679 -13.242 1.00 94.94 88 ASN A C 1
ATOM 667 O O . ASN A 1 88 ? 2.791 6.194 -12.920 1.00 94.94 88 ASN A O 1
ATOM 671 N N . LEU A 1 89 ? 1.563 5.020 -14.391 1.00 95.94 89 LEU A N 1
ATOM 672 C CA . LEU A 1 89 ? 2.628 4.773 -15.369 1.00 95.94 89 LEU A CA 1
ATOM 673 C C . LEU A 1 89 ? 2.688 5.869 -16.445 1.00 95.94 89 LEU A C 1
ATOM 675 O O . LEU A 1 89 ? 2.725 5.587 -17.643 1.00 95.94 89 LEU A O 1
ATOM 679 N N . THR A 1 90 ? 2.659 7.132 -16.022 1.00 96.81 90 THR A N 1
ATOM 680 C CA . THR A 1 90 ? 2.850 8.274 -16.925 1.00 96.81 90 THR A CA 1
ATOM 681 C C . THR A 1 90 ? 4.337 8.562 -17.088 1.00 96.81 90 THR A C 1
ATOM 683 O O . THR A 1 90 ? 5.037 8.779 -16.102 1.00 96.81 90 THR A O 1
ATOM 686 N N . MET A 1 91 ? 4.827 8.571 -18.328 1.00 95.81 91 MET A N 1
ATOM 687 C CA . MET A 1 91 ? 6.230 8.859 -18.635 1.00 95.81 91 MET A CA 1
ATOM 688 C C . MET A 1 91 ? 6.409 9.529 -19.992 1.00 95.81 91 MET A C 1
ATOM 690 O O . MET A 1 91 ? 5.548 9.443 -20.867 1.00 95.81 91 MET A O 1
ATOM 694 N N . VAL A 1 92 ? 7.553 10.190 -20.159 1.00 96.19 92 VAL A N 1
ATOM 695 C CA . VAL A 1 92 ? 7.964 10.799 -21.425 1.00 96.19 92 VAL A CA 1
ATOM 696 C C . VAL A 1 92 ? 8.514 9.712 -22.342 1.00 96.19 92 VAL A C 1
ATOM 698 O O . VAL A 1 92 ? 9.462 9.016 -21.979 1.00 96.19 92 VAL A O 1
ATOM 701 N N . GLY A 1 93 ? 7.887 9.546 -23.505 1.00 93.62 93 GLY A N 1
ATOM 702 C CA . GLY A 1 93 ? 8.338 8.598 -24.517 1.00 93.62 93 GLY A CA 1
ATOM 703 C C . GLY A 1 93 ? 9.530 9.091 -25.340 1.00 93.62 93 GLY A C 1
ATO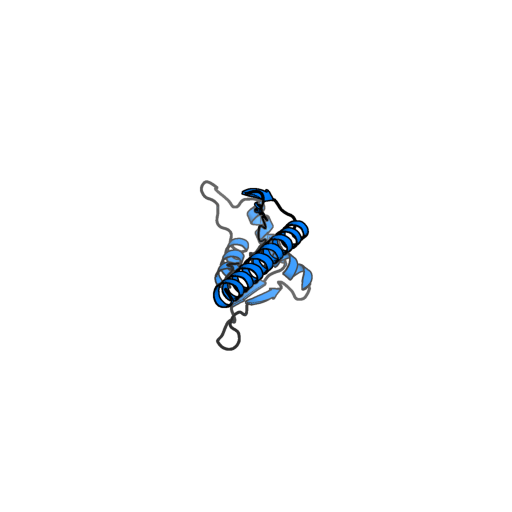M 704 O O . GLY A 1 93 ? 10.006 10.216 -25.189 1.00 93.62 93 GLY A O 1
ATOM 705 N N . LEU A 1 94 ? 9.977 8.258 -26.279 1.00 94.12 94 LEU A N 1
ATOM 706 C CA . LEU A 1 94 ? 10.951 8.609 -27.318 1.00 94.12 94 LEU A CA 1
ATOM 707 C C . LEU A 1 94 ? 10.436 9.706 -28.257 1.00 94.12 94 LEU A C 1
ATOM 709 O O . LEU A 1 94 ? 11.231 10.375 -28.910 1.00 94.12 94 LEU A O 1
ATOM 713 N N . ASP A 1 95 ? 9.120 9.904 -28.298 1.00 93.56 95 ASP A N 1
ATOM 714 C CA . ASP A 1 95 ? 8.440 11.003 -28.983 1.00 93.56 95 ASP A CA 1
ATOM 715 C C . ASP A 1 95 ? 8.475 12.330 -28.199 1.00 93.56 95 ASP A C 1
ATOM 717 O O . ASP A 1 95 ? 7.972 13.346 -28.680 1.00 93.56 95 ASP A O 1
ATOM 721 N N . GLY A 1 96 ? 9.057 12.333 -26.994 1.00 94.75 96 GLY A N 1
ATOM 722 C CA . GLY A 1 96 ? 9.206 13.512 -26.145 1.00 94.75 96 GLY A CA 1
ATOM 723 C C . GLY A 1 96 ? 7.924 13.950 -25.433 1.00 94.75 96 GLY A C 1
ATOM 724 O O . GLY A 1 96 ? 7.923 15.006 -24.802 1.00 94.75 96 GLY A O 1
ATOM 725 N N . LYS A 1 97 ? 6.836 13.169 -25.497 1.00 94.31 97 LYS A N 1
ATOM 726 C CA . LYS A 1 97 ? 5.542 13.544 -24.905 1.00 94.31 97 LYS A CA 1
ATOM 727 C C . LYS A 1 97 ? 5.233 12.725 -23.646 1.00 94.31 97 LYS A C 1
ATOM 729 O O . LYS A 1 97 ? 5.385 11.500 -23.666 1.00 94.31 97 LYS A O 1
ATOM 734 N N . PRO A 1 98 ? 4.768 13.358 -22.551 1.00 96.50 98 PRO A N 1
ATOM 735 C CA . PRO A 1 98 ? 4.310 12.638 -21.370 1.00 96.50 98 PRO A CA 1
ATOM 736 C C . PRO A 1 98 ? 2.980 11.951 -21.677 1.00 96.50 98 PRO A C 1
ATOM 738 O O . PRO A 1 98 ? 1.977 12.601 -21.965 1.00 96.50 98 PRO A O 1
ATOM 741 N N . THR A 1 99 ? 2.973 10.625 -21.628 1.00 95.62 99 THR A N 1
ATOM 742 C CA . THR A 1 99 ? 1.783 9.811 -21.890 1.00 95.62 99 THR A CA 1
ATOM 743 C C . THR A 1 99 ? 1.690 8.679 -20.878 1.00 95.62 99 THR A C 1
ATOM 745 O O . THR A 1 99 ? 2.704 8.201 -20.363 1.00 95.62 99 THR A O 1
ATOM 748 N N . GLN A 1 100 ? 0.467 8.247 -20.572 1.00 97.12 100 GLN A N 1
ATOM 749 C CA . GLN A 1 100 ? 0.260 7.027 -19.801 1.00 97.12 100 GLN A CA 1
ATOM 750 C C . GLN A 1 100 ? 0.571 5.822 -20.690 1.00 97.12 100 GLN A C 1
ATOM 752 O O . GLN A 1 100 ? 0.073 5.731 -21.813 1.00 97.12 100 GLN A O 1
ATOM 757 N N . LYS A 1 101 ? 1.399 4.902 -20.194 1.00 96.00 101 LYS A N 1
ATOM 758 C CA . LYS A 1 101 ? 1.830 3.722 -20.949 1.00 96.00 101 LYS A CA 1
ATOM 759 C C . LYS A 1 101 ? 1.522 2.447 -20.175 1.00 96.00 101 LYS A C 1
ATOM 761 O O . LYS A 1 101 ? 1.705 2.365 -18.965 1.00 96.00 101 LYS A O 1
ATOM 766 N N . SER A 1 102 ? 1.079 1.425 -20.899 1.00 96.62 102 SER A N 1
ATOM 767 C CA . SER A 1 102 ? 1.023 0.055 -20.385 1.00 96.62 102 SER A CA 1
ATOM 768 C C . SER A 1 102 ? 2.434 -0.509 -20.203 1.00 96.62 102 SER A C 1
ATOM 770 O O . SER A 1 102 ? 3.361 -0.120 -20.918 1.00 96.62 102 SER A O 1
ATOM 772 N N . LEU A 1 103 ? 2.589 -1.509 -19.329 1.00 96.69 103 LEU A N 1
ATOM 773 C CA . LEU A 1 103 ? 3.870 -2.196 -19.127 1.00 96.69 103 LEU A CA 1
ATOM 774 C C . LEU A 1 103 ? 4.480 -2.702 -20.447 1.00 96.69 103 LEU A C 1
ATOM 776 O O . LEU A 1 103 ? 5.679 -2.566 -20.675 1.00 96.69 103 LEU A O 1
ATOM 780 N N . ARG A 1 104 ? 3.653 -3.229 -21.362 1.00 97.12 104 ARG A N 1
ATOM 781 C CA . ARG A 1 104 ? 4.118 -3.686 -22.679 1.00 97.12 104 ARG A CA 1
ATOM 782 C C . ARG A 1 104 ? 4.700 -2.541 -23.509 1.00 97.12 104 ARG A C 1
ATOM 784 O O . ARG A 1 104 ? 5.767 -2.710 -24.090 1.00 97.12 104 ARG A O 1
ATOM 791 N N . GLN A 1 105 ? 4.013 -1.399 -23.571 1.00 96.56 105 GLN A N 1
ATOM 792 C CA . GLN A 1 105 ? 4.500 -0.224 -24.302 1.00 96.56 105 GLN A CA 1
ATOM 793 C C . GLN A 1 105 ? 5.830 0.264 -23.724 1.00 96.56 105 GLN A C 1
ATOM 795 O O . GLN A 1 105 ? 6.765 0.482 -24.488 1.00 96.56 105 GLN A O 1
ATOM 800 N N . MET A 1 106 ? 5.939 0.335 -22.393 1.00 96.44 106 MET A N 1
ATOM 801 C CA . MET A 1 106 ? 7.180 0.710 -21.708 1.00 96.44 106 MET A CA 1
ATOM 802 C C . MET A 1 106 ? 8.351 -0.192 -22.109 1.00 96.44 106 MET A C 1
ATOM 804 O O . MET A 1 106 ? 9.425 0.298 -22.447 1.00 96.44 106 MET A O 1
ATOM 808 N N . LEU A 1 107 ? 8.147 -1.514 -22.097 1.00 97.75 107 LEU A N 1
ATOM 809 C CA . LEU A 1 107 ? 9.198 -2.478 -22.425 1.00 97.75 107 LEU A CA 1
ATOM 810 C C . LEU A 1 107 ? 9.614 -2.404 -23.897 1.00 97.75 107 LEU A C 1
ATOM 812 O O . LEU A 1 107 ? 10.806 -2.397 -24.189 1.00 97.75 107 LEU A O 1
ATOM 816 N N . VAL A 1 108 ? 8.655 -2.317 -24.823 1.00 97.75 108 VAL A N 1
ATOM 817 C CA . VAL A 1 108 ? 8.944 -2.202 -26.265 1.00 97.75 108 VAL A CA 1
ATOM 818 C C . VAL A 1 108 ? 9.748 -0.938 -26.556 1.00 97.75 108 VAL A C 1
ATOM 820 O O . VAL A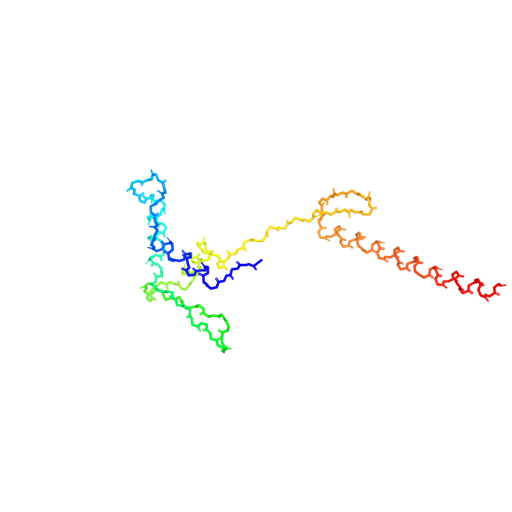 1 108 ? 10.753 -0.981 -27.265 1.00 97.75 108 VAL A O 1
ATOM 823 N N . GLU A 1 109 ? 9.336 0.182 -25.975 1.00 97.00 109 GLU A N 1
ATOM 824 C CA . GLU A 1 109 ? 9.989 1.469 -26.170 1.00 97.00 109 GLU A CA 1
ATOM 825 C C . GLU A 1 109 ? 11.386 1.506 -25.545 1.00 97.00 109 GLU A C 1
ATOM 827 O O . GLU A 1 109 ? 12.339 1.975 -26.170 1.00 97.00 109 GLU A O 1
ATOM 832 N N . TRP A 1 110 ? 11.549 0.919 -24.357 1.00 97.31 110 TRP A N 1
ATOM 833 C CA . TRP A 1 110 ? 12.860 0.763 -23.737 1.00 97.31 110 TRP A CA 1
ATOM 834 C C . TRP A 1 110 ? 13.788 -0.127 -24.573 1.00 97.31 110 TRP A C 1
ATOM 836 O O . TRP A 1 110 ? 14.959 0.205 -24.747 1.00 97.31 110 TRP A O 1
ATOM 846 N N . ILE A 1 111 ? 13.286 -1.224 -25.149 1.00 98.25 111 ILE A N 1
ATOM 847 C CA . ILE A 1 111 ? 14.080 -2.080 -26.0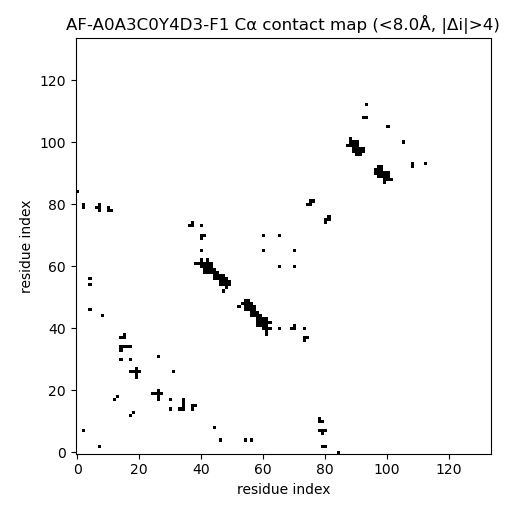43 1.00 98.25 111 ILE A CA 1
ATOM 848 C C . ILE A 1 111 ? 14.530 -1.290 -27.280 1.00 98.25 111 ILE A C 1
ATOM 850 O O . ILE A 1 111 ? 15.718 -1.317 -27.608 1.00 98.25 111 ILE A O 1
ATOM 854 N N . ALA A 1 112 ? 13.631 -0.540 -27.923 1.00 97.81 112 ALA A N 1
ATOM 855 C CA . ALA A 1 112 ? 13.960 0.290 -29.086 1.00 97.81 112 ALA A CA 1
ATOM 856 C C . ALA A 1 112 ? 15.026 1.356 -28.755 1.00 97.81 112 ALA A C 1
ATOM 858 O O . ALA A 1 112 ? 16.019 1.524 -29.476 1.00 97.81 112 ALA A O 1
ATOM 859 N N . PHE A 1 113 ? 14.879 2.023 -27.608 1.00 97.62 113 PHE A N 1
ATOM 860 C CA . PHE A 1 113 ? 15.879 2.947 -27.072 1.00 97.62 113 PHE A CA 1
ATOM 861 C C . PHE A 1 113 ? 17.244 2.274 -26.866 1.00 97.62 113 PHE A C 1
ATOM 863 O O . PHE A 1 113 ? 18.290 2.810 -27.256 1.00 97.62 113 PHE A O 1
ATOM 870 N N . ARG A 1 114 ? 17.259 1.081 -26.258 1.00 98.12 114 ARG A N 1
ATOM 871 C CA . ARG A 1 114 ? 18.496 0.345 -25.968 1.00 98.12 114 ARG A CA 1
ATOM 872 C C . ARG A 1 114 ? 19.185 -0.146 -27.231 1.00 98.12 114 ARG A C 1
ATOM 874 O O . ARG A 1 114 ? 20.405 -0.020 -27.302 1.00 98.12 114 ARG A O 1
ATOM 881 N N . GLN A 1 115 ? 18.447 -0.625 -28.230 1.00 98.25 115 GLN A N 1
ATOM 882 C CA . GLN A 1 115 ? 19.010 -0.998 -29.532 1.00 98.25 115 GLN A CA 1
ATOM 883 C C . GLN A 1 115 ? 19.721 0.190 -30.186 1.00 98.25 115 GLN A C 1
ATOM 885 O O . GLN A 1 115 ? 20.895 0.084 -30.543 1.00 98.25 115 GLN A O 1
ATOM 890 N N . THR A 1 116 ? 19.061 1.352 -30.226 1.00 97.88 116 THR A N 1
ATOM 891 C CA . THR A 1 116 ? 19.640 2.587 -30.781 1.00 97.88 116 THR A CA 1
ATOM 892 C C . THR A 1 116 ? 20.909 2.997 -30.030 1.00 97.88 116 THR A C 1
ATOM 894 O O . THR A 1 116 ? 21.916 3.371 -30.632 1.00 97.88 116 THR A O 1
ATOM 897 N N . THR A 1 117 ? 20.897 2.888 -28.700 1.00 98.19 117 THR A N 1
ATOM 898 C CA . THR A 1 117 ? 22.056 3.214 -27.858 1.00 98.19 117 THR A CA 1
ATOM 899 C C . THR A 1 117 ? 23.232 2.271 -28.125 1.00 98.19 117 THR A C 1
ATOM 901 O O . THR A 1 117 ? 24.373 2.720 -28.247 1.00 98.19 117 THR A O 1
ATOM 904 N N . VAL A 1 118 ? 22.974 0.964 -28.235 1.00 98.44 118 VAL A N 1
ATOM 905 C CA . VAL A 1 118 ? 24.007 -0.035 -28.542 1.00 98.44 118 VAL A CA 1
ATOM 906 C C . VAL A 1 118 ? 24.587 0.202 -29.933 1.00 98.44 118 VAL A C 1
ATOM 908 O O . VAL A 1 118 ? 25.808 0.209 -30.062 1.00 98.44 118 VAL A O 1
ATOM 911 N N . GLN A 1 119 ? 23.750 0.468 -30.938 1.00 98.38 119 GLN A N 1
ATOM 912 C CA . GLN A 1 119 ? 24.203 0.781 -32.292 1.00 98.38 119 GLN A CA 1
ATOM 913 C C . GLN A 1 119 ? 25.112 2.015 -32.311 1.00 98.38 119 GLN A C 1
ATOM 915 O O . GLN A 1 119 ? 26.219 1.938 -32.836 1.00 98.38 119 GLN A O 1
ATOM 920 N N . ARG A 1 120 ? 24.704 3.122 -31.671 1.00 98.12 120 ARG A N 1
ATOM 921 C CA . ARG A 1 120 ? 25.525 4.345 -31.573 1.00 98.12 120 ARG A CA 1
ATOM 922 C C . ARG A 1 120 ? 26.869 4.086 -30.895 1.00 98.12 120 ARG A C 1
ATOM 924 O O . ARG A 1 120 ? 27.894 4.572 -31.359 1.00 98.12 120 ARG A O 1
ATOM 931 N N . ARG A 1 121 ? 26.883 3.293 -29.819 1.00 98.12 121 ARG A N 1
ATOM 932 C CA . ARG A 1 121 ? 28.119 2.918 -29.116 1.00 98.12 121 ARG A CA 1
ATOM 933 C C . ARG A 1 121 ? 29.046 2.078 -29.996 1.00 98.12 121 ARG A C 1
ATOM 935 O O . ARG A 1 121 ? 30.254 2.302 -29.984 1.00 98.12 121 ARG A O 1
ATOM 942 N N . SER A 1 122 ? 28.495 1.112 -30.728 1.00 98.06 122 SER A N 1
ATOM 943 C CA . SER A 1 122 ? 29.264 0.273 -31.650 1.00 98.06 122 SER A CA 1
ATOM 944 C C . SER A 1 122 ? 29.825 1.092 -32.812 1.00 98.06 122 SER A C 1
ATOM 946 O O . SER A 1 122 ? 31.009 0.959 -33.105 1.00 98.06 122 SER A O 1
ATOM 948 N N . GLN A 1 123 ? 29.022 1.987 -33.398 1.00 97.81 123 GLN A N 1
ATOM 949 C CA . GLN A 1 123 ? 29.459 2.883 -34.470 1.00 97.81 123 GLN A CA 1
ATOM 950 C C . GLN A 1 123 ? 30.577 3.814 -33.997 1.00 97.81 123 GLN A C 1
ATOM 952 O O . GLN A 1 123 ? 31.631 3.852 -34.611 1.00 97.81 123 GLN A O 1
ATOM 957 N N . HIS A 1 124 ? 30.423 4.452 -32.833 1.00 97.75 124 HIS A N 1
ATOM 958 C CA . HIS A 1 124 ? 31.473 5.305 -32.270 1.00 97.75 124 HIS A CA 1
ATOM 959 C C . HIS A 1 124 ? 32.808 4.564 -32.086 1.00 97.75 124 HIS A C 1
ATOM 961 O O . HIS A 1 124 ? 33.883 5.127 -32.289 1.00 97.75 124 HIS A O 1
ATOM 967 N N . ARG A 1 125 ? 32.756 3.288 -31.678 1.00 96.38 125 ARG A N 1
ATOM 968 C CA . ARG A 1 125 ? 33.960 2.459 -31.555 1.00 96.38 125 ARG A CA 1
ATOM 969 C C . ARG A 1 125 ? 34.546 2.102 -32.921 1.00 96.38 125 ARG A C 1
ATOM 971 O O . ARG A 1 125 ? 35.766 2.053 -33.028 1.00 96.38 125 ARG A O 1
ATOM 978 N N . LEU A 1 126 ? 33.703 1.842 -33.918 1.00 97.12 126 LEU A N 1
ATOM 979 C CA . LEU A 1 126 ? 34.130 1.585 -35.291 1.00 97.12 126 LEU A CA 1
ATOM 980 C C . LEU A 1 126 ? 34.828 2.812 -35.888 1.00 97.12 126 LEU A C 1
ATOM 982 O O . LEU A 1 126 ? 35.947 2.676 -36.371 1.00 97.12 126 LEU A O 1
ATOM 986 N N . ASP A 1 127 ? 34.227 3.995 -35.766 1.00 97.44 127 ASP A N 1
ATOM 987 C CA . ASP A 1 127 ? 34.773 5.252 -36.294 1.00 97.44 127 ASP A CA 1
ATOM 988 C C . ASP A 1 127 ? 36.169 5.528 -35.7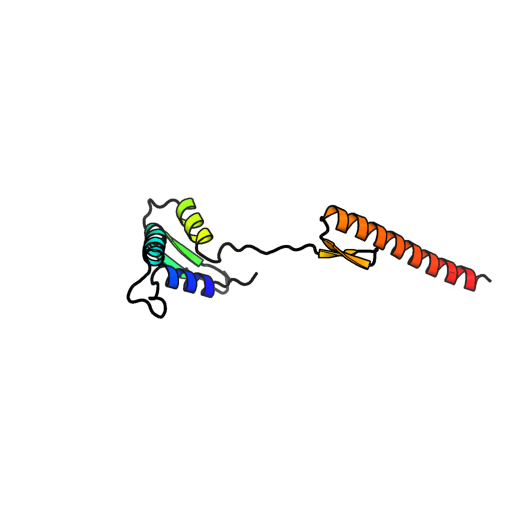16 1.00 97.44 127 ASP A C 1
ATOM 990 O O . ASP A 1 127 ? 37.121 5.733 -36.458 1.00 97.44 127 ASP A O 1
ATOM 994 N N . LYS A 1 128 ? 36.345 5.366 -34.395 1.00 96.56 128 LYS A N 1
ATOM 995 C CA . LYS A 1 128 ? 37.664 5.488 -33.745 1.00 96.56 128 LYS A CA 1
ATOM 996 C C . LYS A 1 128 ? 38.723 4.520 -34.272 1.00 96.56 128 LYS A C 1
ATOM 998 O O . LYS A 1 128 ? 39.912 4.816 -34.189 1.00 96.56 128 LYS A O 1
ATOM 1003 N N . VAL A 1 129 ? 38.322 3.324 -34.702 1.00 95.81 129 VAL A N 1
ATOM 1004 C CA . VAL A 1 129 ? 39.254 2.346 -35.277 1.00 95.81 129 VAL A CA 1
ATOM 1005 C C . VAL A 1 129 ? 39.617 2.749 -36.702 1.00 95.81 129 VAL A C 1
ATOM 1007 O O . VAL A 1 129 ? 40.788 2.671 -37.055 1.00 95.81 129 VAL A O 1
ATOM 1010 N N . LEU A 1 130 ? 38.649 3.213 -37.494 1.00 95.88 130 LEU A N 1
ATOM 1011 C CA . LEU A 1 130 ? 38.878 3.679 -38.862 1.00 95.88 130 LEU A CA 1
ATOM 1012 C C . LEU A 1 130 ? 39.774 4.923 -38.904 1.00 95.88 130 LEU A C 1
ATOM 1014 O O . LEU A 1 130 ? 40.714 4.944 -39.693 1.00 95.88 130 LEU A O 1
ATOM 1018 N N . ASP A 1 131 ? 39.561 5.885 -38.004 1.00 95.38 131 ASP A N 1
ATOM 1019 C CA . ASP A 1 131 ? 40.399 7.087 -37.854 1.00 95.38 131 ASP A CA 1
ATOM 1020 C C . ASP A 1 131 ? 41.847 6.772 -37.446 1.00 95.38 131 ASP A C 1
ATOM 1022 O O . ASP A 1 131 ? 42.722 7.619 -37.566 1.00 95.38 131 ASP A O 1
ATOM 1026 N N . ARG A 1 132 ? 42.102 5.575 -36.903 1.00 90.50 132 ARG A N 1
ATOM 1027 C CA . ARG A 1 132 ? 43.451 5.113 -36.543 1.00 90.50 132 ARG A CA 1
ATOM 1028 C C . ARG A 1 132 ? 44.140 4.354 -37.683 1.00 90.50 132 ARG A C 1
ATOM 1030 O O . ARG A 1 132 ? 45.352 4.157 -37.625 1.00 90.50 132 ARG A O 1
ATOM 1037 N N . ILE A 1 133 ? 43.364 3.831 -38.633 1.00 87.94 133 ILE A N 1
ATOM 1038 C CA . ILE A 1 133 ? 43.864 3.073 -39.788 1.00 87.94 133 ILE A CA 1
ATOM 1039 C C . ILE A 1 133 ? 44.160 4.013 -40.966 1.00 87.94 133 ILE A C 1
ATOM 1041 O O . ILE A 1 133 ? 45.093 3.734 -41.718 1.00 87.94 133 ILE A O 1
ATOM 1045 N N . HIS A 1 134 ? 43.380 5.089 -41.117 1.00 65.31 134 HIS A N 1
ATOM 1046 C CA . HIS A 1 134 ? 43.714 6.232 -41.974 1.00 65.31 134 HIS A CA 1
ATOM 1047 C C . HIS A 1 134 ? 44.786 7.117 -41.335 1.00 65.31 134 HIS A C 1
ATOM 1049 O O . HIS A 1 134 ? 45.588 7.679 -42.113 1.00 65.31 134 HIS A O 1
#